Protein AF-A0A1H3UL46-F1 (afdb_monomer)

Organism: NCBI:txid55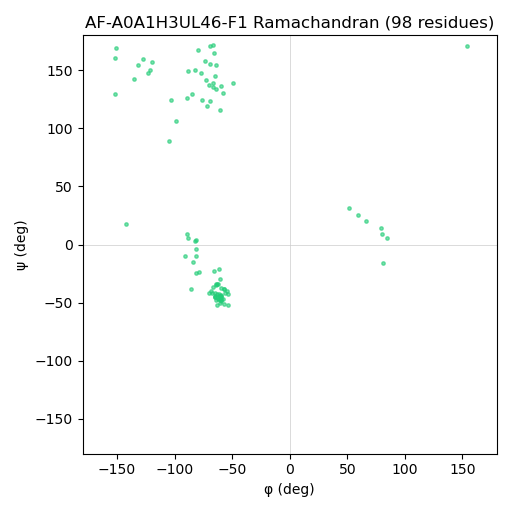8537

Nearest PDB structures (foldseek):
  3no5-assembly2_C  TM=9.100E-01  e=4.203E-03  Cupriavidus pinatubonensis JMP134
  8rio-assembly1_A  TM=9.317E-01  e=1.212E-02  Paracoccus denitrificans PD1222
  2y7d-assembly1_C  TM=8.973E-01  e=1.212E-02  Candidatus Cloacimonas acidaminovorans
  3lot-assembly1_D  TM=9.349E-01  e=2.349E-02  Archaeoglobus fulgidus
  3fa5-assembly1_B  TM=9.330E-01  e=2.865E-02  Paracoccus denitrificans PD1222

Secondary structure (DSSP, 8-state):
----HHHHHHHHHHTT-----STTT-SB-TTSSSBPPHHHHHHHHHHHHHHTT-PPPPHHHHHHHTTTT---SSHHHHHHHTTPPPPPPTTSPPSS----

Foldseek 3Di:
DQLCQVVVLVVQLVVVHDHDDAVVRPQADNVRPHGDGRVNVVVVSCVVSVVVVHHDDDPVRVCVVVVPPDDDPDPQVVCVVVVHFGDDDPPDDGPDDDDD

Mean predicted aligned error: 5.71 Å

Sequence (100 aa):
NVRNVLPVNMMGIAMGLHVRCGTEDCLWNQSRSAKASTVSQIEQLVRIAREFGRPIATAQQARAISKIGVFYDTPEETLAANGFAPNRNGGNQGFLRKTA

Structure (mmCIF, N/CA/C/O backbone):
data_AF-A0A1H3UL46-F1
#
_entry.id   AF-A0A1H3UL46-F1
#
loop_
_atom_site.group_PDB
_atom_site.id
_atom_site.type_symbol
_atom_site.label_atom_id
_atom_site.label_alt_id
_atom_site.label_comp_id
_atom_site.label_asym_id
_atom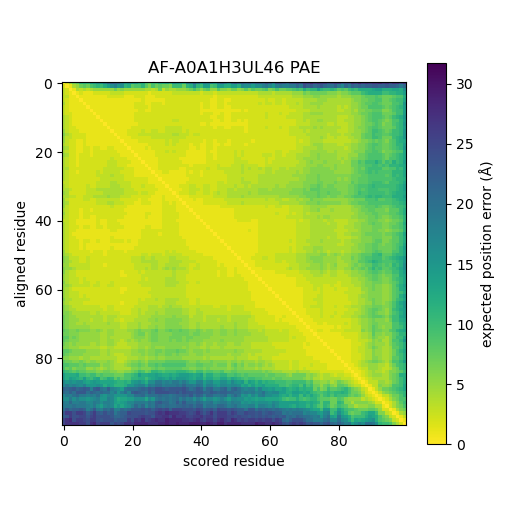_site.label_entity_id
_atom_site.label_seq_id
_atom_site.pdbx_PDB_ins_code
_atom_site.Cartn_x
_atom_site.Cartn_y
_atom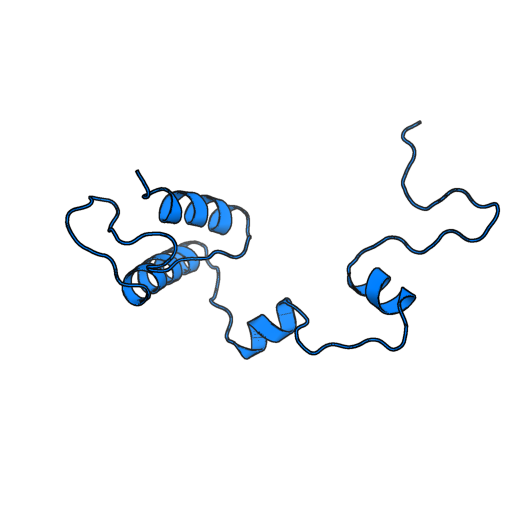_site.Cartn_z
_atom_site.occupancy
_atom_site.B_iso_or_equiv
_atom_site.auth_seq_id
_atom_site.auth_comp_id
_atom_site.auth_asym_id
_atom_site.auth_atom_id
_atom_site.pdbx_PDB_model_num
ATOM 1 N N . ASN A 1 1 ? 3.304 14.233 18.501 1.00 59.31 1 ASN A N 1
ATOM 2 C CA . ASN A 1 1 ? 1.836 14.066 18.382 1.00 59.31 1 ASN A CA 1
ATOM 3 C C . ASN A 1 1 ? 1.600 13.159 17.180 1.00 59.31 1 ASN A C 1
ATOM 5 O O . ASN A 1 1 ? 1.667 13.649 16.066 1.00 59.31 1 ASN A O 1
ATOM 9 N N . VAL A 1 2 ? 1.470 11.844 17.370 1.00 72.94 2 VAL A N 1
ATOM 10 C CA . VAL A 1 2 ? 1.423 10.880 16.251 1.00 72.94 2 VAL A CA 1
ATOM 11 C C . VAL A 1 2 ? -0.025 10.421 16.075 1.00 72.94 2 VAL A C 1
ATOM 13 O O . VAL A 1 2 ? -0.474 9.520 16.768 1.00 72.94 2 VAL A O 1
ATOM 16 N N . ARG A 1 3 ? -0.789 11.157 15.256 1.00 86.94 3 ARG A N 1
ATOM 17 C CA . ARG A 1 3 ? -2.196 10.880 14.859 1.00 86.94 3 ARG A CA 1
ATOM 18 C C . ARG A 1 3 ? -2.452 11.239 13.388 1.00 86.94 3 ARG A C 1
ATOM 20 O O . ARG A 1 3 ? -3.580 11.461 12.958 1.00 86.94 3 ARG A O 1
ATOM 27 N N . ASN A 1 4 ? -1.370 11.373 12.634 1.00 93.38 4 ASN A N 1
ATOM 28 C CA . ASN A 1 4 ? -1.356 11.708 11.217 1.00 93.38 4 ASN A CA 1
ATOM 29 C C . ASN A 1 4 ? -1.554 10.474 10.327 1.00 93.38 4 ASN A C 1
ATOM 31 O O . ASN A 1 4 ? -1.892 10.647 9.164 1.00 93.38 4 ASN A O 1
ATOM 35 N N . VAL A 1 5 ? -1.404 9.255 10.864 1.00 95.44 5 VAL A N 1
ATOM 36 C CA . VAL A 1 5 ? -1.537 7.999 10.105 1.00 95.44 5 VAL A CA 1
ATOM 37 C C . VAL A 1 5 ? -2.873 7.923 9.366 1.00 95.44 5 VAL A C 1
ATOM 39 O O . VAL A 1 5 ? -2.883 7.741 8.153 1.00 95.44 5 VAL A O 1
ATOM 42 N N . LEU A 1 6 ? -4.004 8.132 10.052 1.00 96.06 6 LEU A N 1
ATOM 43 C CA . LEU A 1 6 ? -5.309 8.091 9.390 1.00 96.06 6 LEU A CA 1
ATOM 44 C C . LEU A 1 6 ? -5.457 9.199 8.324 1.00 96.06 6 LEU A C 1
ATOM 46 O O . LEU A 1 6 ? -5.736 8.842 7.184 1.00 96.06 6 LEU A O 1
ATOM 50 N N . PRO A 1 7 ? -5.216 10.498 8.610 1.00 96.44 7 PRO A N 1
ATOM 51 C CA . PRO A 1 7 ? -5.246 11.547 7.584 1.00 96.44 7 PRO A CA 1
ATOM 52 C C . PRO A 1 7 ? -4.357 11.278 6.359 1.00 96.44 7 PRO A C 1
ATOM 54 O O . PRO A 1 7 ? -4.798 11.480 5.230 1.00 96.44 7 PRO A O 1
ATOM 57 N N . VAL A 1 8 ? -3.131 10.781 6.556 1.00 97.06 8 VAL A N 1
ATOM 58 C CA . VAL A 1 8 ? -2.219 10.427 5.454 1.00 97.06 8 VAL A CA 1
ATOM 59 C C . VAL A 1 8 ? -2.782 9.279 4.624 1.00 97.06 8 VAL A C 1
ATOM 61 O O . VAL A 1 8 ? -2.781 9.352 3.396 1.00 97.06 8 VAL A O 1
ATOM 64 N N . ASN A 1 9 ? -3.350 8.265 5.274 1.00 97.75 9 ASN A N 1
ATOM 65 C CA . ASN A 1 9 ? -4.024 7.179 4.573 1.00 97.75 9 ASN A CA 1
ATOM 66 C C . ASN A 1 9 ? -5.262 7.657 3.805 1.00 97.75 9 ASN A C 1
ATOM 68 O O . ASN A 1 9 ? -5.523 7.139 2.725 1.00 97.75 9 ASN A O 1
ATOM 72 N N . MET A 1 10 ? -6.000 8.659 4.294 1.00 97.62 10 MET A N 1
ATOM 73 C CA . MET A 1 10 ? -7.123 9.241 3.542 1.00 97.62 10 MET A CA 1
ATOM 74 C C . MET A 1 10 ? -6.650 9.924 2.263 1.00 97.62 10 MET A C 1
ATOM 76 O O . MET A 1 10 ? -7.225 9.689 1.203 1.00 97.62 10 MET A O 1
ATOM 80 N N . MET A 1 11 ? -5.566 10.704 2.341 1.00 98.00 11 MET A N 1
ATOM 81 C CA . MET A 1 11 ? -4.953 11.306 1.154 1.00 98.00 11 MET A CA 1
ATOM 82 C C . MET A 1 11 ? -4.495 10.226 0.166 1.00 98.00 11 MET A C 1
ATOM 84 O O . MET A 1 11 ? -4.816 10.296 -1.017 1.00 98.00 11 MET A O 1
ATOM 88 N N . GLY A 1 12 ? -3.809 9.185 0.649 1.00 97.94 12 GLY A N 1
ATOM 89 C CA . GLY A 1 12 ? -3.374 8.062 -0.184 1.00 97.94 12 GLY A CA 1
ATOM 90 C C . GLY A 1 12 ? -4.538 7.313 -0.838 1.00 97.94 12 GLY A C 1
ATOM 91 O O . GLY A 1 12 ? -4.496 7.034 -2.036 1.00 97.94 12 GLY A O 1
ATOM 92 N N . ILE A 1 13 ? -5.606 7.036 -0.083 1.00 97.75 13 ILE A N 1
ATOM 93 C CA . ILE A 1 13 ? -6.798 6.360 -0.605 1.00 97.75 13 ILE A CA 1
ATOM 94 C C . ILE A 1 13 ? -7.457 7.192 -1.708 1.00 97.75 13 ILE A C 1
ATOM 96 O O . ILE A 1 13 ? -7.740 6.643 -2.774 1.00 97.75 13 ILE A O 1
ATOM 100 N N . ALA A 1 14 ? -7.646 8.493 -1.483 1.00 96.88 14 ALA A N 1
ATOM 101 C CA . ALA A 1 14 ? -8.272 9.391 -2.450 1.00 96.88 14 ALA A CA 1
ATOM 102 C C . ALA A 1 14 ? -7.455 9.542 -3.746 1.00 96.88 14 ALA A C 1
ATOM 104 O O . ALA A 1 14 ? -8.030 9.624 -4.825 1.00 96.88 14 ALA A O 1
ATOM 105 N N . MET A 1 15 ? -6.120 9.520 -3.661 1.00 97.31 15 MET A N 1
ATOM 106 C CA . MET A 1 15 ? -5.224 9.623 -4.823 1.00 97.31 15 MET A CA 1
ATOM 107 C C . MET A 1 15 ? -4.995 8.294 -5.566 1.00 97.31 15 MET A C 1
ATOM 109 O O . MET A 1 15 ? -4.189 8.241 -6.490 1.00 97.31 15 MET A O 1
ATOM 113 N N . GLY A 1 16 ? -5.643 7.198 -5.159 1.00 95.44 16 GLY A N 1
ATOM 114 C CA . GLY A 1 16 ? -5.440 5.891 -5.794 1.00 95.44 16 GLY A CA 1
ATOM 115 C C . GLY A 1 16 ? -4.173 5.146 -5.347 1.00 95.44 16 GLY A C 1
ATOM 116 O O . GLY A 1 16 ? -3.865 4.089 -5.892 1.00 95.44 16 GLY A O 1
ATOM 117 N N . LEU A 1 17 ? -3.466 5.623 -4.320 1.00 97.12 17 LEU A N 1
ATOM 118 C CA . LEU A 1 17 ? -2.245 4.995 -3.802 1.00 97.12 17 LEU A CA 1
ATOM 119 C C . LEU A 1 17 ? -2.547 3.797 -2.886 1.00 97.12 17 LEU A C 1
ATOM 121 O O . LEU A 1 17 ? -3.689 3.592 -2.456 1.00 97.12 17 LEU A O 1
ATOM 125 N N . HIS A 1 18 ? -1.513 3.005 -2.588 1.00 97.19 18 HIS A N 1
ATOM 126 C CA . HIS A 1 18 ? -1.524 2.004 -1.518 1.00 97.19 18 HIS A CA 1
ATOM 127 C C . HIS A 1 18 ? -1.224 2.663 -0.165 1.00 97.19 18 HIS A C 1
ATOM 129 O O . HIS A 1 18 ? -0.523 3.670 -0.098 1.00 97.19 18 HIS A O 1
ATOM 135 N N . VAL A 1 19 ? -1.762 2.095 0.915 1.00 97.62 19 VAL A N 1
ATOM 136 C CA . VAL A 1 19 ? -1.720 2.676 2.266 1.00 97.62 19 VAL A CA 1
ATOM 137 C C . VAL A 1 19 ? -1.176 1.692 3.296 1.00 97.62 19 VAL A C 1
ATOM 139 O O . VAL A 1 19 ? -1.192 0.483 3.070 1.00 97.62 19 VAL A O 1
ATOM 142 N N . ARG A 1 20 ? -0.706 2.213 4.436 1.00 97.56 20 ARG A N 1
ATOM 143 C CA . ARG A 1 20 ? -0.088 1.441 5.523 1.00 97.56 20 ARG A CA 1
ATOM 144 C C . ARG A 1 20 ? -0.625 1.896 6.879 1.00 97.56 20 ARG A C 1
ATOM 146 O O . ARG A 1 20 ? -0.842 3.084 7.104 1.00 97.56 20 ARG A O 1
ATOM 153 N N . CYS A 1 21 ? -0.826 0.952 7.792 1.00 96.56 21 CYS A N 1
ATOM 154 C CA . CYS A 1 21 ? -1.139 1.248 9.188 1.00 96.56 21 CYS A CA 1
ATOM 155 C C . CYS A 1 21 ? -0.630 0.146 10.119 1.00 96.56 21 CYS A C 1
ATOM 157 O O . CYS A 1 21 ? -0.259 -0.940 9.668 1.00 96.56 21 CYS A O 1
ATOM 159 N N . GLY A 1 22 ? -0.671 0.424 11.421 1.00 96.88 22 GLY A N 1
ATOM 160 C CA . GLY A 1 22 ? -0.328 -0.518 12.475 1.00 96.88 22 GLY A CA 1
ATOM 161 C C . GLY A 1 22 ? 0.152 0.182 13.742 1.00 96.88 22 GLY A C 1
ATOM 162 O O . GLY A 1 22 ? 0.414 1.386 13.759 1.00 96.88 22 GLY A O 1
ATOM 163 N N . THR A 1 23 ? 0.300 -0.592 14.817 1.00 96.69 23 THR A N 1
ATOM 164 C CA . THR A 1 23 ? 0.823 -0.103 16.104 1.00 96.69 23 THR A CA 1
ATOM 165 C C . THR A 1 23 ? 2.254 0.427 16.025 1.00 96.69 23 THR A C 1
ATOM 167 O O . THR A 1 23 ? 2.650 1.200 16.892 1.00 96.69 23 THR A O 1
ATOM 170 N N . GLU A 1 24 ? 3.012 0.029 15.001 1.00 96.50 24 GLU A N 1
ATOM 171 C CA . GLU A 1 24 ? 4.331 0.591 14.683 1.00 96.50 24 GLU A CA 1
ATOM 172 C C . GLU A 1 24 ? 4.247 2.089 14.373 1.00 96.50 24 GLU A C 1
ATOM 174 O O . GLU A 1 24 ? 5.032 2.874 14.897 1.00 96.50 24 GLU A O 1
ATOM 179 N N . ASP A 1 25 ? 3.253 2.490 13.575 1.00 95.00 25 ASP A N 1
ATOM 180 C CA . ASP A 1 25 ? 3.103 3.870 13.121 1.00 95.00 25 ASP A CA 1
ATOM 181 C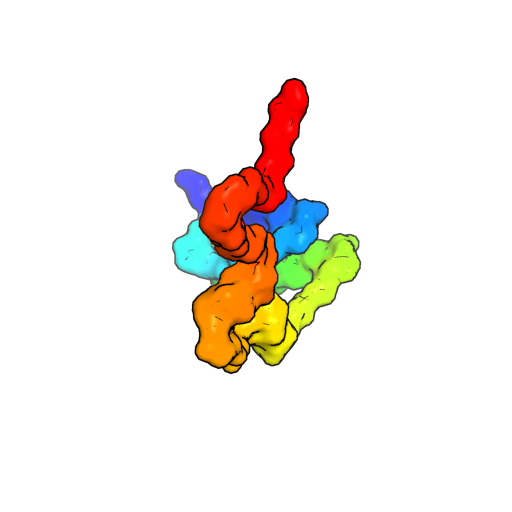 C . ASP A 1 25 ? 2.329 4.716 14.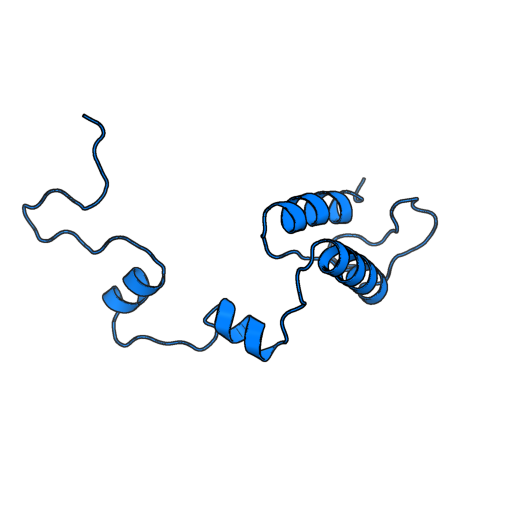143 1.00 95.00 25 ASP A C 1
ATOM 183 O O . ASP A 1 25 ? 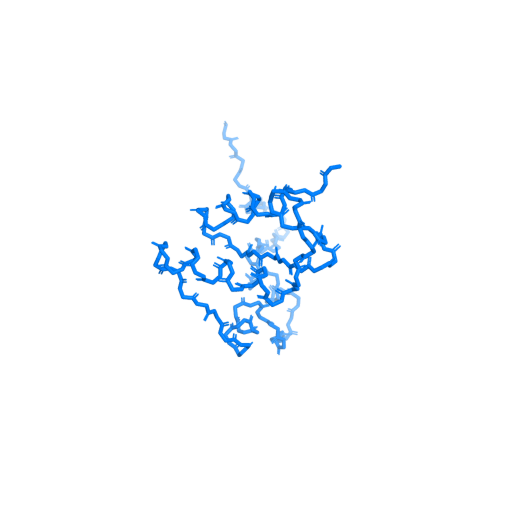2.625 5.892 14.355 1.00 95.00 25 ASP A O 1
ATOM 187 N N . CYS A 1 26 ? 1.301 4.144 14.779 1.00 94.56 26 CYS A N 1
ATOM 188 C CA . CYS A 1 26 ? 0.476 4.846 15.758 1.00 94.56 26 CYS A CA 1
ATOM 189 C C . CYS A 1 26 ? -0.126 3.890 16.790 1.00 94.56 26 CYS A C 1
ATOM 191 O O . CYS A 1 26 ? -0.799 2.921 16.451 1.00 94.56 26 CYS A O 1
ATOM 193 N N . LEU A 1 27 ? 0.037 4.218 18.075 1.00 95.38 27 LEU A N 1
ATOM 194 C CA . LEU A 1 27 ? -0.517 3.431 19.182 1.00 95.38 27 LEU A CA 1
ATOM 195 C C . LEU A 1 27 ? -1.916 3.871 19.628 1.00 95.38 27 LEU A C 1
ATOM 197 O O . LEU A 1 27 ? -2.504 3.209 20.477 1.00 95.38 27 LEU A O 1
ATOM 201 N N . TRP A 1 28 ? -2.433 5.000 19.148 1.00 95.56 28 TRP A N 1
ATOM 202 C CA . TRP A 1 28 ? -3.636 5.640 19.690 1.00 95.56 28 TRP A CA 1
ATOM 203 C C . TRP A 1 28 ? -4.732 5.781 18.638 1.00 95.56 28 TRP A C 1
ATOM 205 O O . TRP A 1 28 ? -4.456 5.975 17.457 1.00 95.56 28 TRP A O 1
ATOM 215 N N . ASN A 1 29 ? -5.987 5.758 19.083 1.00 94.56 29 ASN A N 1
ATOM 216 C CA . ASN A 1 29 ? -7.104 6.193 18.251 1.00 94.56 29 ASN A CA 1
ATOM 217 C C . ASN A 1 29 ? -7.078 7.722 18.019 1.00 94.56 29 ASN A C 1
ATOM 219 O O . ASN A 1 29 ? -6.322 8.466 18.654 1.00 94.56 29 ASN A O 1
ATOM 223 N N . GLN A 1 30 ? -7.937 8.216 17.120 1.00 93.44 30 GLN A N 1
ATOM 224 C CA . GLN A 1 30 ? -7.908 9.624 16.701 1.00 93.44 30 GLN A CA 1
ATOM 225 C C . GLN A 1 30 ? -8.208 10.610 17.846 1.00 93.44 30 GLN A C 1
ATOM 227 O O . GLN A 1 30 ? -7.614 11.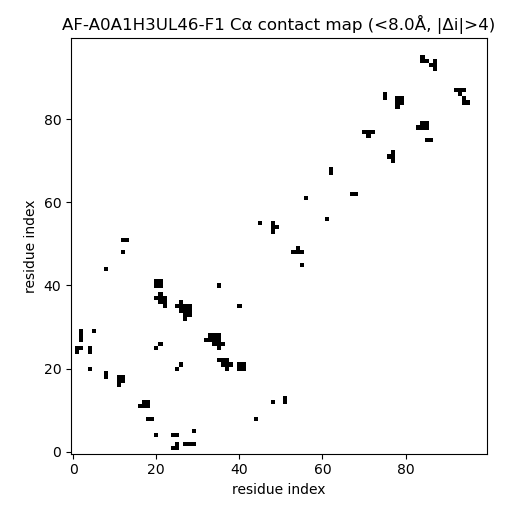690 17.908 1.00 93.44 30 GLN A O 1
ATOM 232 N N . SER A 1 31 ? -9.077 10.234 18.789 1.00 93.75 31 SER A N 1
ATOM 233 C CA . SER A 1 31 ? -9.403 11.031 19.982 1.00 93.75 31 SER A CA 1
ATOM 234 C C . SER A 1 31 ? -8.385 10.889 21.117 1.00 93.75 31 SER A C 1
ATOM 236 O O . SER A 1 31 ? -8.437 11.656 22.073 1.00 93.75 31 SER A O 1
ATOM 238 N N . ARG A 1 32 ? -7.446 9.939 21.017 1.00 92.88 32 ARG A N 1
ATOM 239 C CA . ARG A 1 32 ? -6.481 9.570 22.063 1.00 92.88 32 ARG A CA 1
ATOM 240 C C . ARG A 1 32 ? -7.132 9.088 23.369 1.00 92.88 32 ARG A C 1
ATOM 242 O O . ARG A 1 32 ? -6.520 9.168 24.42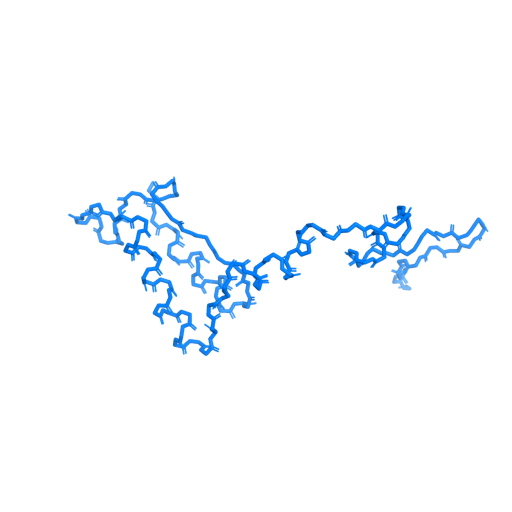8 1.00 92.88 32 ARG A O 1
ATOM 249 N N . SER A 1 33 ? -8.353 8.567 23.296 1.00 95.12 33 SER A N 1
ATOM 250 C CA . SER A 1 33 ? -9.044 7.995 24.455 1.00 95.12 33 SER A CA 1
ATOM 251 C C . SER A 1 33 ? -8.607 6.561 24.761 1.00 95.12 33 SER A C 1
ATOM 253 O O . SER A 1 33 ? -8.726 6.117 25.897 1.00 95.12 33 SER A O 1
ATOM 255 N N . ALA A 1 34 ? -8.097 5.831 23.764 1.00 95.56 34 ALA A N 1
ATOM 256 C CA . ALA A 1 34 ? -7.688 4.439 23.916 1.00 95.56 34 ALA A CA 1
ATOM 257 C C . ALA A 1 34 ? -6.576 4.058 22.934 1.00 95.56 34 ALA A C 1
ATOM 259 O O . ALA A 1 34 ? -6.368 4.707 21.899 1.00 95.56 34 ALA A O 1
ATOM 260 N N . LYS A 1 35 ? -5.865 2.975 23.260 1.00 95.69 35 LYS A N 1
ATOM 261 C CA . LYS A 1 35 ? -4.907 2.355 22.347 1.00 95.69 35 LYS A CA 1
ATOM 262 C C . LYS A 1 35 ? -5.646 1.684 21.192 1.00 95.69 35 LYS A C 1
ATOM 264 O O . LYS A 1 35 ? -6.654 1.023 21.413 1.00 95.69 35 LYS A O 1
ATOM 269 N N . ALA A 1 36 ? -5.140 1.858 19.977 1.00 95.81 36 ALA A N 1
ATOM 270 C CA . ALA A 1 36 ? -5.691 1.224 18.785 1.00 95.81 36 ALA A CA 1
ATOM 271 C C . ALA A 1 36 ? -4.798 0.050 18.377 1.00 95.81 36 ALA A C 1
ATOM 273 O O . ALA A 1 36 ? -3.600 0.233 18.164 1.00 95.81 36 ALA A O 1
ATOM 274 N N . SER A 1 37 ? -5.371 -1.146 18.252 1.00 97.69 37 SER A N 1
ATOM 275 C CA . SER A 1 37 ? -4.647 -2.314 17.743 1.00 97.69 37 SER A CA 1
ATOM 276 C C . SER A 1 37 ? -4.441 -2.207 16.231 1.00 97.69 37 SER A C 1
ATOM 278 O O . SER A 1 37 ? -5.220 -1.541 15.545 1.00 97.69 37 SER A O 1
ATOM 280 N N . THR A 1 38 ? -3.446 -2.911 15.688 1.00 98.00 38 THR A N 1
ATOM 281 C CA . THR A 1 38 ? -3.244 -3.001 14.232 1.00 98.00 38 THR A CA 1
ATOM 282 C C . THR A 1 38 ? -4.507 -3.495 13.525 1.00 98.00 38 THR A C 1
ATOM 284 O O . THR A 1 38 ? -4.891 -2.925 12.511 1.00 98.00 38 THR A O 1
ATOM 287 N N . VAL A 1 39 ? -5.215 -4.475 14.101 1.00 98.38 39 VAL A N 1
ATOM 288 C CA . VAL A 1 39 ? -6.480 -4.989 13.546 1.00 98.38 39 VAL A CA 1
ATOM 289 C C . VAL A 1 39 ? -7.537 -3.885 13.451 1.00 98.38 39 VAL A C 1
ATOM 291 O O . VAL A 1 39 ? -8.080 -3.671 12.374 1.00 98.38 39 VAL A O 1
ATOM 294 N N . SER A 1 40 ? -7.754 -3.107 14.519 1.00 97.62 40 SER A N 1
ATOM 295 C CA . SER A 1 40 ? -8.737 -2.009 14.501 1.00 97.62 40 SER A CA 1
ATOM 296 C C . SER A 1 40 ? -8.401 -0.911 13.482 1.00 97.62 40 SER A C 1
ATOM 298 O O . SER A 1 40 ? -9.289 -0.319 12.870 1.00 97.62 40 SER A O 1
ATOM 300 N N . GLN A 1 41 ? -7.107 -0.650 13.268 1.00 97.62 41 GLN A N 1
ATOM 301 C CA . GLN A 1 41 ? -6.645 0.310 12.266 1.00 97.62 41 GLN A CA 1
ATOM 302 C C . GLN A 1 41 ? -6.882 -0.221 10.846 1.00 97.62 41 GLN A C 1
ATOM 304 O O . GLN A 1 41 ? -7.368 0.519 9.991 1.00 97.62 41 GLN A O 1
ATOM 309 N N . ILE A 1 42 ? -6.615 -1.511 10.608 1.00 98.19 42 ILE A N 1
ATOM 310 C CA . ILE A 1 42 ? -6.906 -2.181 9.334 1.00 98.19 42 ILE A CA 1
ATOM 311 C C . ILE A 1 42 ? -8.406 -2.132 9.043 1.00 98.19 42 ILE A C 1
ATOM 313 O O . ILE A 1 42 ? -8.793 -1.701 7.962 1.00 98.19 42 ILE A O 1
ATOM 317 N N . GLU A 1 43 ? -9.259 -2.512 9.996 1.00 98.38 43 GLU A N 1
ATOM 318 C CA . GLU A 1 43 ? -10.720 -2.486 9.837 1.00 98.38 43 GLU A CA 1
ATOM 319 C C . GLU A 1 43 ? -11.227 -1.090 9.456 1.00 98.38 43 GLU A C 1
ATOM 321 O O . GLU A 1 43 ? -12.053 -0.946 8.549 1.00 98.38 43 GLU A O 1
ATOM 326 N N . GLN A 1 44 ? -10.678 -0.046 10.088 1.00 97.62 44 GLN A N 1
ATOM 327 C CA . GLN A 1 44 ? -10.998 1.339 9.762 1.00 97.62 44 GLN A CA 1
ATOM 328 C C . GLN A 1 44 ? -10.640 1.684 8.310 1.00 97.62 44 GLN A C 1
ATOM 330 O O . GLN A 1 44 ? -11.467 2.277 7.613 1.00 97.62 44 GLN A O 1
ATOM 335 N N . LEU A 1 45 ? -9.442 1.314 7.845 1.00 98.12 45 LEU A N 1
ATOM 336 C CA . LEU A 1 45 ? -9.022 1.572 6.466 1.00 98.12 45 LEU A CA 1
ATOM 337 C C . LEU A 1 45 ? -9.804 0.739 5.449 1.00 98.12 45 LEU A C 1
ATOM 339 O O . LEU A 1 45 ? -10.178 1.273 4.411 1.00 98.12 45 LEU A O 1
ATOM 343 N N . VAL A 1 46 ? -10.094 -0.532 5.743 1.00 98.31 46 VAL A N 1
ATOM 344 C CA . VAL A 1 46 ? -10.887 -1.413 4.869 1.00 98.31 46 VAL A CA 1
ATOM 345 C C . VAL A 1 46 ? -12.290 -0.856 4.668 1.00 98.31 46 VAL A C 1
ATOM 347 O O . VAL A 1 46 ? -12.775 -0.817 3.537 1.00 98.31 46 VAL A O 1
ATOM 350 N N . ARG A 1 47 ? -12.935 -0.395 5.747 1.00 98.25 47 ARG A N 1
ATOM 351 C CA . ARG A 1 47 ? -14.238 0.270 5.658 1.00 98.25 47 ARG A CA 1
ATOM 352 C C . ARG A 1 47 ? -14.161 1.481 4.732 1.00 98.25 47 ARG A C 1
ATOM 354 O O . ARG A 1 47 ? -14.945 1.572 3.801 1.00 98.25 47 ARG A O 1
ATOM 361 N N . ILE A 1 48 ? -13.193 2.370 4.949 1.00 98.06 48 ILE A N 1
ATOM 362 C CA . ILE A 1 48 ? -13.087 3.606 4.166 1.00 98.06 48 ILE A CA 1
ATOM 363 C C . ILE A 1 48 ? -12.731 3.319 2.703 1.00 98.06 48 ILE A C 1
ATOM 365 O O . ILE A 1 48 ? -13.337 3.896 1.813 1.00 98.06 48 ILE A O 1
ATOM 369 N N . ALA A 1 49 ? -11.809 2.398 2.422 1.00 98.19 49 ALA A N 1
ATOM 370 C CA . ALA A 1 49 ? -11.470 2.020 1.051 1.00 98.19 49 ALA A CA 1
ATOM 371 C C . ALA A 1 49 ? -12.701 1.533 0.262 1.00 98.19 49 ALA A C 1
ATOM 373 O O . ALA A 1 49 ? -12.857 1.884 -0.908 1.00 98.19 49 ALA A O 1
ATOM 374 N N . ARG A 1 50 ? -13.610 0.793 0.914 1.00 97.75 50 ARG A N 1
ATOM 375 C CA . ARG A 1 50 ? -14.870 0.332 0.309 1.00 97.75 50 ARG A CA 1
ATOM 376 C C . ARG A 1 50 ? -15.837 1.471 -0.014 1.00 97.75 50 ARG A C 1
ATOM 378 O O . ARG A 1 50 ? -16.453 1.409 -1.070 1.00 97.75 50 ARG A O 1
ATOM 385 N N . GLU A 1 51 ? -15.908 2.518 0.810 1.00 97.31 51 GLU A N 1
ATOM 386 C CA . GLU A 1 51 ? -16.697 3.728 0.495 1.00 97.31 51 GLU A CA 1
ATOM 387 C C . GLU A 1 51 ? -16.212 4.414 -0.796 1.00 97.31 51 GLU A C 1
ATOM 389 O O . GLU A 1 51 ? -16.995 5.008 -1.528 1.00 97.31 51 GLU A O 1
ATOM 394 N N . PHE A 1 52 ? -14.921 4.287 -1.118 1.00 95.94 52 PHE A N 1
ATOM 395 C CA . PHE A 1 52 ? -14.322 4.796 -2.356 1.00 95.94 52 PHE A CA 1
ATOM 396 C C . PHE A 1 52 ? -14.382 3.782 -3.516 1.00 95.94 52 PHE A C 1
ATOM 398 O O . PHE A 1 52 ? -13.734 3.982 -4.542 1.00 95.94 52 PHE A O 1
ATOM 405 N N . GLY A 1 53 ? -15.097 2.661 -3.361 1.00 96.38 53 GLY A N 1
ATOM 406 C CA . GLY A 1 53 ? -15.175 1.604 -4.374 1.00 96.38 53 GLY A CA 1
ATOM 407 C C . GLY A 1 53 ? -13.848 0.874 -4.620 1.00 96.38 53 GLY A C 1
ATOM 408 O O . GLY A 1 53 ? -13.668 0.266 -5.674 1.00 96.38 53 GLY A O 1
ATOM 409 N N . ARG A 1 54 ? -12.898 0.929 -3.674 1.00 96.69 54 ARG A N 1
ATOM 410 C CA . ARG A 1 54 ? -11.567 0.318 -3.806 1.00 96.69 54 ARG A CA 1
ATOM 411 C C . ARG A 1 54 ? -11.521 -1.036 -3.078 1.00 96.69 54 ARG A C 1
ATOM 413 O O . ARG A 1 54 ? -11.485 -1.055 -1.844 1.00 96.69 54 ARG A O 1
ATOM 420 N N . PRO A 1 55 ? -11.516 -2.179 -3.794 1.00 96.12 55 PRO A N 1
ATOM 421 C CA . PRO A 1 55 ? -11.434 -3.496 -3.167 1.00 96.12 55 PRO A CA 1
ATOM 422 C C . PRO A 1 55 ? -10.052 -3.744 -2.547 1.00 96.12 55 PRO A C 1
ATOM 424 O O . PRO A 1 55 ? -9.045 -3.169 -2.962 1.00 96.12 55 PRO A O 1
ATOM 427 N N . ILE A 1 56 ? -10.000 -4.632 -1.552 1.00 97.56 56 ILE A N 1
ATOM 428 C CA . ILE A 1 56 ? -8.759 -4.988 -0.856 1.00 97.56 56 ILE A CA 1
ATOM 429 C C . ILE A 1 56 ? -8.085 -6.149 -1.578 1.00 97.56 56 ILE A C 1
ATOM 431 O O . ILE A 1 56 ? -8.702 -7.193 -1.786 1.00 97.56 56 ILE A O 1
ATOM 435 N N . ALA A 1 57 ? -6.816 -5.965 -1.936 1.00 97.88 57 ALA A N 1
ATOM 436 C CA . ALA A 1 57 ? -6.022 -7.008 -2.563 1.00 97.88 57 ALA A CA 1
ATOM 437 C C . ALA A 1 57 ? -5.766 -8.169 -1.590 1.00 97.88 57 ALA A C 1
ATOM 439 O O . ALA A 1 57 ? -5.388 -7.972 -0.435 1.00 97.88 57 ALA A O 1
ATOM 440 N N . THR A 1 58 ? -5.918 -9.391 -2.089 1.00 98.19 58 THR A N 1
ATOM 441 C CA . THR A 1 58 ? -5.400 -10.602 -1.442 1.00 98.19 58 THR A CA 1
ATOM 442 C C . THR A 1 58 ? -3.870 -10.594 -1.425 1.00 98.19 58 THR A C 1
ATOM 444 O O . THR A 1 58 ? -3.227 -9.866 -2.185 1.00 98.19 58 THR A O 1
ATOM 447 N N . ALA A 1 59 ? -3.258 -11.450 -0.606 1.00 97.38 59 ALA A N 1
ATOM 448 C CA . ALA A 1 59 ? -1.802 -11.585 -0.577 1.00 97.38 59 ALA A CA 1
ATOM 449 C C . ALA A 1 59 ? -1.222 -12.004 -1.944 1.00 97.38 59 ALA A C 1
ATOM 451 O O . ALA A 1 59 ? -0.164 -11.518 -2.341 1.00 97.38 59 ALA A O 1
ATOM 452 N N . GLN A 1 60 ? -1.920 -12.871 -2.685 1.00 98.25 60 GLN A N 1
ATOM 453 C CA . GLN A 1 60 ? -1.519 -13.291 -4.030 1.00 98.25 60 GLN A CA 1
ATOM 454 C C . GLN A 1 60 ? -1.561 -12.114 -5.014 1.00 98.25 60 GLN A C 1
ATOM 456 O O . GLN A 1 60 ? -0.600 -11.891 -5.748 1.00 98.25 60 GLN A O 1
ATOM 461 N N . GLN A 1 61 ? -2.636 -11.318 -4.981 1.00 98.19 61 GLN A N 1
ATOM 462 C CA . GLN A 1 61 ? -2.754 -10.109 -5.802 1.00 98.19 61 GLN A CA 1
ATOM 463 C C . GLN A 1 61 ? -1.685 -9.076 -5.442 1.00 98.19 61 GLN A C 1
ATOM 465 O O . GLN A 1 61 ? -1.075 -8.512 -6.341 1.00 98.19 61 GLN A O 1
ATOM 470 N N . ALA A 1 62 ? -1.409 -8.859 -4.153 1.00 97.50 62 ALA A N 1
ATOM 471 C CA . ALA A 1 62 ? -0.363 -7.938 -3.715 1.00 97.50 62 ALA A CA 1
ATOM 472 C C . ALA A 1 62 ? 1.020 -8.347 -4.254 1.00 97.50 62 ALA A C 1
ATOM 474 O O . ALA A 1 62 ? 1.742 -7.501 -4.775 1.00 97.50 62 ALA A O 1
ATOM 475 N N . ARG A 1 63 ? 1.367 -9.645 -4.219 1.00 97.56 63 ARG A N 1
ATOM 476 C CA . ARG A 1 63 ? 2.614 -10.144 -4.829 1.00 97.56 63 ARG A CA 1
ATOM 477 C C . ARG A 1 63 ? 2.671 -9.869 -6.327 1.00 97.56 63 ARG A C 1
ATOM 479 O O . ARG A 1 63 ? 3.700 -9.403 -6.800 1.00 97.56 63 ARG A O 1
ATOM 486 N N . ALA A 1 64 ? 1.577 -10.118 -7.047 1.00 97.12 64 ALA A N 1
ATOM 487 C CA . ALA A 1 64 ? 1.505 -9.868 -8.483 1.00 97.12 64 ALA A CA 1
ATOM 488 C C . ALA A 1 64 ? 1.642 -8.371 -8.818 1.00 97.12 64 ALA A C 1
ATOM 490 O O . ALA A 1 64 ? 2.461 -8.007 -9.657 1.00 97.12 64 ALA A O 1
ATOM 491 N N . ILE A 1 65 ? 0.903 -7.501 -8.117 1.00 96.06 65 ILE A N 1
ATOM 492 C CA . ILE A 1 65 ? 0.952 -6.037 -8.283 1.00 96.06 65 ILE A CA 1
ATOM 493 C C . ILE A 1 65 ? 2.371 -5.517 -8.040 1.00 96.06 65 ILE A C 1
ATOM 495 O O . ILE A 1 65 ? 2.898 -4.747 -8.839 1.00 96.06 65 ILE A O 1
ATOM 499 N N . SER A 1 66 ? 3.011 -5.965 -6.959 1.00 94.81 66 SER A N 1
ATOM 500 C CA . SER A 1 66 ? 4.372 -5.563 -6.601 1.00 94.81 66 SER A CA 1
ATOM 501 C C . SER A 1 66 ? 5.464 -6.332 -7.352 1.00 94.81 66 SER A C 1
ATOM 503 O O . SER A 1 66 ? 6.638 -6.143 -7.047 1.00 94.81 66 SER A O 1
ATOM 505 N N . LYS A 1 67 ? 5.103 -7.211 -8.301 1.00 95.75 67 LYS A N 1
ATOM 506 C CA . LYS A 1 67 ? 6.028 -8.077 -9.054 1.00 95.75 67 LYS A CA 1
ATOM 507 C C . LYS A 1 67 ? 6.992 -8.879 -8.161 1.00 95.75 67 LYS A C 1
ATOM 509 O O . LYS A 1 67 ? 8.120 -9.175 -8.546 1.00 95.75 67 LYS A O 1
ATOM 514 N N . ILE A 1 68 ? 6.557 -9.251 -6.957 1.00 95.88 68 ILE A N 1
ATOM 515 C CA . ILE A 1 68 ? 7.372 -10.030 -6.018 1.00 95.88 68 ILE A CA 1
ATOM 516 C C . ILE A 1 68 ? 7.542 -11.446 -6.567 1.00 95.88 68 ILE A C 1
ATOM 518 O O . ILE A 1 68 ? 6.556 -12.151 -6.778 1.00 95.88 68 ILE A O 1
ATOM 522 N N . GLY A 1 69 ? 8.795 -11.874 -6.729 1.00 95.75 69 GLY A N 1
ATOM 523 C CA . GLY A 1 69 ? 9.144 -13.189 -7.272 1.00 95.75 69 GLY A CA 1
ATOM 524 C C . GLY A 1 69 ? 9.189 -13.248 -8.800 1.00 95.75 69 GLY A C 1
ATOM 525 O O . GLY A 1 69 ? 9.373 -14.331 -9.346 1.00 95.75 69 GLY A O 1
ATOM 526 N N . VAL A 1 70 ? 9.033 -12.113 -9.488 1.00 96.50 70 VAL A N 1
ATOM 527 C CA . VAL A 1 70 ? 9.277 -12.011 -10.930 1.00 96.50 70 VAL A CA 1
ATOM 528 C C . VAL A 1 70 ? 10.766 -11.763 -11.160 1.00 96.50 70 VAL A C 1
ATOM 530 O O . VAL A 1 70 ? 11.337 -10.848 -10.568 1.00 96.50 70 VAL A O 1
ATOM 533 N N . PHE A 1 71 ? 11.371 -12.563 -12.033 1.00 96.69 71 PHE A N 1
ATOM 534 C CA . PHE A 1 71 ? 12.758 -12.426 -12.471 1.00 96.69 71 PHE A CA 1
ATOM 535 C C . PHE A 1 71 ? 12.790 -12.289 -13.993 1.00 96.69 71 PHE A C 1
ATOM 537 O O . PHE A 1 71 ? 11.929 -12.840 -14.677 1.00 96.69 71 PHE A O 1
ATOM 544 N N . TYR A 1 72 ? 13.766 -11.538 -14.492 1.00 96.38 72 TYR A N 1
ATOM 545 C CA . TYR A 1 72 ? 14.016 -11.338 -15.917 1.00 96.38 72 TYR A CA 1
ATOM 546 C C . TYR A 1 72 ? 15.419 -11.838 -16.242 1.00 96.38 72 TYR A C 1
ATOM 548 O O . TYR A 1 72 ? 16.276 -11.880 -15.353 1.00 96.38 72 TYR A O 1
ATOM 556 N N . ASP A 1 73 ? 15.657 -12.183 -17.503 1.00 97.81 73 ASP A N 1
ATOM 557 C CA . ASP A 1 73 ? 16.918 -12.796 -17.916 1.00 97.81 73 ASP A CA 1
ATOM 558 C C . ASP A 1 73 ? 18.033 -11.753 -18.051 1.00 97.81 73 ASP A C 1
ATOM 560 O O . ASP A 1 73 ? 19.215 -12.079 -17.927 1.00 97.81 73 ASP A O 1
ATOM 564 N N . THR A 1 74 ? 17.669 -10.480 -18.262 1.00 95.81 74 THR A N 1
ATOM 565 C CA . THR A 1 74 ? 18.632 -9.386 -18.444 1.00 95.81 74 THR A CA 1
ATOM 566 C C . THR A 1 74 ? 18.332 -8.138 -17.595 1.00 95.81 74 THR A C 1
ATOM 568 O O . THR A 1 74 ? 17.177 -7.858 -17.233 1.00 95.81 74 THR A O 1
ATOM 571 N N . PRO A 1 75 ? 19.365 -7.329 -17.280 1.00 92.81 75 PRO A N 1
ATOM 572 C CA . PRO A 1 75 ? 19.182 -6.003 -16.690 1.00 92.81 75 PRO A CA 1
ATOM 573 C C . PRO A 1 75 ? 18.312 -5.080 -17.552 1.00 92.81 75 PRO A C 1
ATOM 575 O O . PRO A 1 75 ? 17.492 -4.335 -17.016 1.00 92.81 75 PRO A O 1
ATOM 578 N N . GLU A 1 76 ? 18.454 -5.143 -18.876 1.00 91.25 76 GLU A N 1
ATOM 579 C CA . GLU A 1 76 ? 17.692 -4.339 -19.833 1.00 91.25 76 GLU A CA 1
ATOM 580 C C . GLU A 1 76 ? 16.190 -4.626 -19.733 1.00 91.25 76 GLU A C 1
ATOM 582 O O . GLU A 1 76 ? 15.391 -3.692 -19.619 1.00 91.25 76 GLU A O 1
ATOM 587 N N . GLU A 1 77 ? 15.805 -5.904 -19.702 1.00 94.06 77 GLU A N 1
ATOM 588 C CA . GLU A 1 77 ? 14.414 -6.323 -19.496 1.00 94.06 77 GLU A CA 1
ATOM 589 C C . GLU A 1 77 ? 13.878 -5.870 -18.138 1.00 94.06 77 GLU A C 1
ATOM 591 O O . GLU A 1 77 ? 12.760 -5.360 -18.049 1.00 94.06 77 GLU A O 1
ATOM 596 N N . THR A 1 78 ? 14.690 -5.996 -17.084 1.00 94.06 78 THR A N 1
ATOM 597 C CA . THR A 1 78 ? 14.315 -5.572 -15.729 1.00 94.06 78 THR A CA 1
ATOM 598 C C . THR A 1 78 ? 14.001 -4.076 -15.681 1.00 94.06 78 THR A C 1
ATOM 600 O O . THR A 1 78 ? 12.969 -3.664 -15.143 1.00 94.06 78 THR A O 1
ATOM 603 N N . LEU A 1 79 ? 14.875 -3.249 -16.259 1.00 92.06 79 LEU A N 1
ATOM 604 C 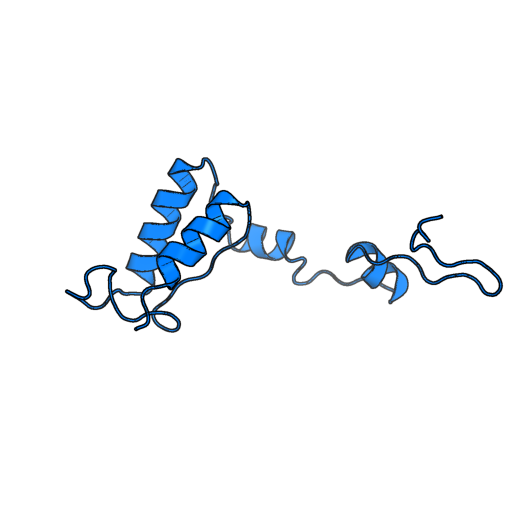CA . LEU A 1 79 ? 14.715 -1.796 -16.295 1.00 92.06 79 LEU A CA 1
ATOM 605 C C . LEU A 1 79 ? 13.492 -1.392 -17.121 1.00 92.06 79 LEU A C 1
ATOM 607 O O . LEU A 1 79 ? 12.675 -0.592 -16.653 1.00 92.06 79 LEU A O 1
ATOM 611 N N . ALA A 1 80 ? 13.319 -1.992 -18.300 1.00 91.62 80 ALA A N 1
ATOM 612 C CA . ALA A 1 80 ? 12.156 -1.752 -19.146 1.00 91.62 80 ALA A CA 1
ATOM 613 C C . ALA A 1 80 ? 10.848 -2.119 -18.423 1.00 91.62 80 ALA A C 1
ATOM 615 O O . ALA A 1 80 ? 9.902 -1.330 -18.397 1.00 91.62 80 ALA A O 1
ATOM 616 N N . ALA A 1 81 ? 10.804 -3.273 -17.752 1.00 93.00 81 ALA A N 1
ATOM 617 C CA . ALA A 1 81 ? 9.638 -3.709 -16.990 1.00 93.00 81 ALA A CA 1
ATOM 618 C C . ALA A 1 81 ? 9.334 -2.819 -15.771 1.00 93.00 81 ALA A C 1
ATOM 620 O O . ALA A 1 81 ? 8.191 -2.796 -15.302 1.00 93.00 81 ALA A O 1
ATOM 621 N N . ASN A 1 82 ? 10.324 -2.088 -15.257 1.00 91.25 82 ASN A N 1
ATOM 622 C CA . ASN A 1 82 ? 10.161 -1.098 -14.193 1.00 91.25 82 ASN A CA 1
ATOM 623 C C . ASN A 1 82 ? 9.811 0.309 -14.730 1.00 91.25 82 ASN A C 1
ATOM 625 O O . ASN A 1 82 ? 9.742 1.266 -13.964 1.00 91.25 82 ASN A O 1
ATOM 629 N N . GLY A 1 83 ? 9.590 0.441 -16.044 1.00 90.94 83 GLY A N 1
ATOM 630 C CA . GLY A 1 83 ? 9.207 1.692 -16.701 1.00 90.94 83 GLY A CA 1
ATOM 631 C C . GLY A 1 83 ? 10.366 2.660 -16.947 1.00 90.94 83 GLY A C 1
ATOM 632 O O . GLY A 1 83 ? 10.122 3.831 -17.239 1.00 90.94 83 GLY A O 1
ATOM 633 N N . PHE A 1 84 ? 11.617 2.207 -16.828 1.00 90.81 84 PHE A N 1
ATOM 634 C CA . PHE A 1 84 ? 12.780 3.032 -17.150 1.00 90.81 84 PHE A CA 1
ATOM 635 C C . PHE A 1 84 ? 12.969 3.124 -18.664 1.00 90.81 84 PHE A C 1
ATOM 637 O O . PHE A 1 84 ? 12.678 2.192 -19.414 1.00 90.81 84 PHE A O 1
ATOM 644 N N . ALA A 1 85 ? 13.483 4.267 -19.118 1.00 88.31 85 ALA A N 1
ATOM 645 C CA . ALA A 1 85 ? 13.845 4.443 -20.515 1.00 88.31 85 ALA A CA 1
ATOM 646 C C . ALA A 1 85 ? 15.003 3.499 -20.902 1.00 88.31 85 ALA A C 1
ATOM 648 O O . ALA A 1 85 ? 15.899 3.278 -20.081 1.00 88.31 85 ALA A O 1
ATOM 649 N N . PRO A 1 86 ? 15.028 2.977 -22.143 1.00 85.75 86 PRO A N 1
ATOM 650 C CA . PRO A 1 86 ? 16.119 2.126 -22.596 1.00 85.75 86 PRO A CA 1
ATOM 651 C C . PRO A 1 86 ? 17.448 2.890 -22.628 1.00 85.75 86 PRO A C 1
ATOM 653 O O . PRO A 1 86 ? 17.489 4.114 -22.799 1.00 85.75 86 PRO A O 1
ATOM 656 N N . ASN A 1 87 ? 18.554 2.155 -22.503 1.00 82.44 87 ASN A N 1
ATOM 657 C CA . ASN A 1 87 ? 19.881 2.729 -22.690 1.00 82.44 87 ASN A CA 1
ATOM 658 C C . ASN A 1 87 ? 20.001 3.308 -24.105 1.00 82.44 87 ASN A C 1
ATOM 660 O O . ASN A 1 87 ? 19.577 2.701 -25.088 1.00 82.44 87 ASN A O 1
ATOM 664 N N . ARG A 1 88 ? 20.579 4.508 -24.221 1.00 82.31 88 ARG A N 1
ATOM 665 C CA . ARG A 1 88 ? 20.841 5.099 -25.537 1.00 82.31 88 ARG A CA 1
ATOM 666 C C . ARG A 1 88 ? 21.904 4.272 -26.259 1.00 82.31 88 ARG A C 1
ATOM 668 O O . ARG A 1 88 ? 22.931 3.934 -25.672 1.00 82.31 88 ARG A O 1
ATOM 675 N N . ASN A 1 89 ? 21.717 4.057 -27.553 1.00 77.50 89 ASN A N 1
ATOM 676 C CA . ASN A 1 89 ? 22.800 3.570 -28.402 1.00 77.50 89 ASN A CA 1
ATOM 677 C C . ASN A 1 89 ? 23.811 4.707 -28.630 1.00 77.50 89 ASN A C 1
ATOM 679 O O . ASN A 1 89 ? 23.425 5.875 -28.740 1.00 77.50 89 ASN A O 1
ATOM 683 N N . GLY A 1 90 ? 25.107 4.382 -28.640 1.00 80.31 90 GLY A N 1
ATOM 684 C CA . GLY A 1 90 ? 26.191 5.363 -28.760 1.00 80.31 90 GLY A CA 1
ATOM 685 C C . GLY A 1 90 ? 25.977 6.343 -29.920 1.00 80.31 90 GLY A C 1
ATOM 686 O O . GLY A 1 90 ? 25.511 5.961 -30.987 1.00 80.31 90 GLY A O 1
ATOM 687 N N . GLY A 1 91 ? 26.273 7.625 -29.690 1.00 77.81 91 GLY A N 1
ATOM 688 C CA . GLY A 1 91 ? 26.064 8.696 -30.676 1.00 77.81 91 GLY A CA 1
ATOM 689 C C . GLY A 1 91 ? 24.631 9.242 -30.774 1.00 77.81 91 GLY A C 1
ATOM 690 O O . GLY A 1 91 ? 24.462 10.356 -31.257 1.00 77.81 91 GLY A O 1
ATOM 691 N N . ASN A 1 92 ? 23.617 8.545 -30.244 1.00 77.50 92 ASN A N 1
ATOM 692 C CA . ASN A 1 92 ? 22.232 9.027 -30.268 1.00 77.50 92 ASN A CA 1
ATOM 693 C C . ASN A 1 92 ? 21.896 9.908 -29.055 1.00 77.50 92 ASN A C 1
ATOM 695 O O . ASN A 1 92 ? 22.414 9.707 -27.946 1.00 77.50 92 ASN A O 1
ATOM 699 N N . GLN A 1 93 ? 20.985 10.866 -29.262 1.00 76.69 93 GLN A N 1
ATOM 700 C CA . GLN A 1 93 ? 20.321 11.593 -28.181 1.00 76.69 93 GLN A CA 1
ATOM 701 C C . GLN A 1 93 ? 19.466 10.606 -27.366 1.00 76.69 93 GLN A C 1
ATOM 703 O O . GLN A 1 93 ? 18.775 9.765 -27.934 1.00 76.69 93 GLN A O 1
ATOM 708 N N . GLY A 1 94 ? 19.552 10.671 -26.033 1.00 78.69 94 GLY A N 1
ATOM 709 C CA . GLY A 1 94 ? 18.771 9.802 -25.145 1.00 78.69 94 GLY A CA 1
ATOM 710 C C . GLY A 1 94 ? 17.262 10.067 -25.211 1.00 78.69 94 GLY A C 1
ATOM 711 O O . GLY A 1 94 ? 16.811 11.050 -25.793 1.00 78.69 94 GLY A O 1
ATOM 712 N N . PHE A 1 95 ? 16.480 9.201 -24.568 1.00 75.81 95 PHE A N 1
ATOM 713 C CA . PHE A 1 95 ? 15.015 9.171 -24.686 1.00 75.81 95 PHE A CA 1
ATOM 714 C C . PHE A 1 95 ? 14.265 10.193 -23.812 1.00 75.81 95 PHE A C 1
ATOM 716 O O . PHE A 1 95 ? 13.045 10.308 -23.912 1.00 75.81 95 PHE A O 1
ATOM 723 N N . LEU A 1 96 ? 14.962 10.958 -22.963 1.00 72.56 96 LEU A N 1
ATOM 724 C CA . LEU A 1 96 ? 14.349 12.053 -22.208 1.00 72.56 96 LEU A CA 1
ATOM 725 C C . LEU A 1 96 ? 14.122 13.253 -23.137 1.00 72.56 96 LEU A C 1
ATOM 727 O O . LEU A 1 96 ? 15.055 13.752 -23.771 1.00 72.56 96 LEU A O 1
ATOM 731 N N . ARG A 1 97 ? 12.872 13.721 -23.216 1.00 61.38 97 ARG A N 1
ATOM 732 C CA . ARG A 1 97 ? 12.482 14.881 -24.027 1.00 61.38 97 ARG A CA 1
ATOM 733 C C . ARG A 1 97 ? 13.241 16.119 -23.529 1.00 61.38 97 ARG A C 1
ATOM 735 O O . ARG A 1 97 ? 13.013 16.563 -22.408 1.00 61.38 97 ARG A O 1
ATOM 742 N N . LYS A 1 98 ? 14.111 16.703 -24.358 1.00 57.44 98 LYS A N 1
ATOM 743 C CA . LYS A 1 98 ? 14.531 18.097 -24.161 1.00 57.44 98 LYS A CA 1
ATOM 744 C C . LYS A 1 98 ? 13.341 18.974 -24.544 1.00 57.44 98 LYS A C 1
ATOM 746 O O . LYS A 1 98 ? 12.863 18.879 -25.673 1.00 57.44 98 LYS A O 1
ATOM 751 N N . THR A 1 99 ? 12.825 19.769 -23.611 1.00 60.59 99 THR A N 1
ATOM 752 C CA . THR A 1 99 ? 11.982 20.916 -23.969 1.00 60.59 99 THR A CA 1
ATOM 753 C C . THR A 1 99 ? 12.791 21.828 -24.887 1.00 60.59 99 THR A C 1
ATOM 755 O O . THR A 1 99 ? 13.966 22.074 -24.605 1.00 60.59 99 THR A O 1
ATOM 758 N N . ALA A 1 100 ? 12.179 22.213 -26.010 1.00 62.00 100 ALA A N 1
ATOM 759 C CA . ALA A 1 100 ? 12.737 23.162 -26.969 1.00 62.00 100 ALA A CA 1
ATOM 760 C C . ALA A 1 100 ? 12.890 24.554 -26.346 1.00 62.00 100 ALA A C 1
ATOM 762 O O . ALA A 1 100 ? 12.067 24.880 -25.457 1.00 62.00 100 ALA A O 1
#

Radius of gyration: 20.24 Å; Cα contacts (8 Å, |Δi|>4): 72; chains: 1; bounding box: 43×36×55 Å

pLDDT: mean 92.04, std 9.61, range [57.44, 98.38]

InterPro domains:
  IPR008567 Beta-keto acid cleavage enzyme [PF05853] (3-65)
  IPR013785 Aldolase-type TIM barrel [G3DSA:3.20.20.70] (1-70)

Solvent-accessible surface area (backbone atoms only — not comparable to full-atom values): 6417 Å² total; per-residue (Å²): 136,72,67,55,59,64,62,53,35,50,54,27,54,76,71,73,47,85,72,77,84,29,50,89,75,32,52,46,40,92,86,62,83,47,75,36,51,40,66,60,48,48,53,53,49,54,54,52,35,49,78,72,72,45,83,83,75,50,74,70,51,46,32,59,77,70,47,61,91,68,83,65,97,42,71,67,56,46,40,46,76,72,71,44,80,73,82,60,58,89,96,53,82,58,87,72,83,75,82,130